Protein AF-A0A842YAV5-F1 (afdb_monomer_lite)

Secondary structure (DSSP, 8-state):
--HHHHHHHHHHHHHHHHHHHHHHHHS-HHHHHHHHHHHHHHHHHHHHHHHHHHSTT--

Structure (mmCIF, N/CA/C/O backbone):
data_AF-A0A842YAV5-F1
#
_entry.id   AF-A0A842YAV5-F1
#
loop_
_atom_site.group_PDB
_atom_site.id
_atom_site.type_symbol
_atom_site.label_atom_id
_atom_site.label_alt_id
_atom_site.label_comp_id
_atom_site.label_asym_id
_atom_site.label_entity_id
_atom_site.label_seq_id
_atom_site.pdbx_PDB_ins_code
_atom_site.Cartn_x
_atom_site.Cartn_y
_atom_site.Cartn_z
_atom_site.occupancy
_atom_site.B_iso_or_equiv
_atom_site.auth_seq_id
_atom_site.auth_comp_id
_atom_site.auth_asym_id
_atom_site.auth_atom_id
_atom_site.pdbx_PDB_model_num
ATOM 1 N N . MET A 1 1 ? -18.428 -4.229 13.685 1.00 55.09 1 MET A N 1
ATOM 2 C CA . MET A 1 1 ? -17.372 -5.024 13.023 1.00 55.09 1 MET A CA 1
ATOM 3 C C . MET A 1 1 ? -16.114 -5.004 13.880 1.00 55.09 1 MET A C 1
ATOM 5 O O . MET A 1 1 ? -15.594 -3.915 14.119 1.00 55.09 1 MET A O 1
ATOM 9 N N . ASP A 1 2 ? -15.693 -6.172 14.375 1.00 65.25 2 ASP A N 1
ATOM 10 C CA . ASP A 1 2 ? -14.593 -6.333 15.336 1.00 65.25 2 ASP A CA 1
AT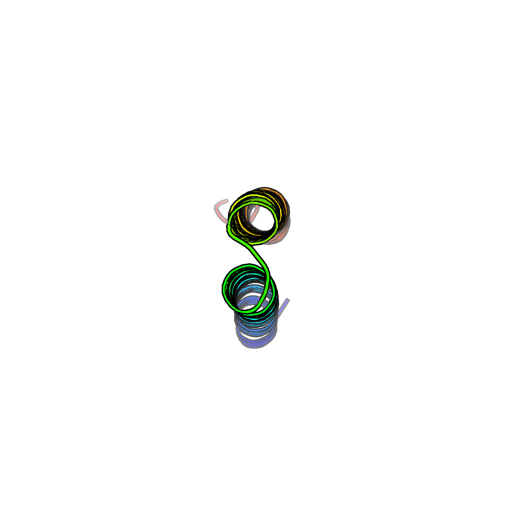OM 11 C C . ASP A 1 2 ? -13.271 -5.726 14.869 1.00 65.25 2 ASP A C 1
ATOM 13 O O . ASP A 1 2 ? -12.931 -5.75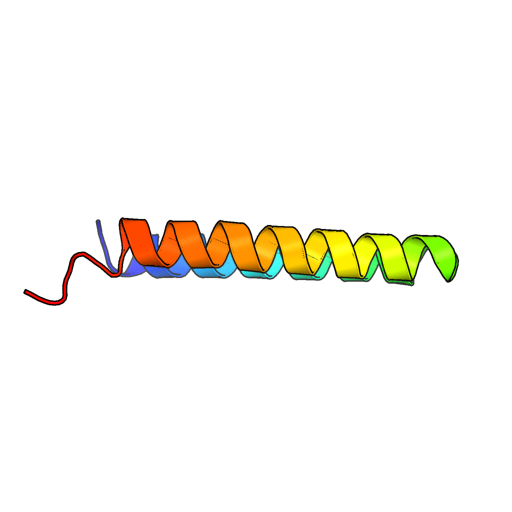4 13.683 1.00 65.25 2 ASP A O 1
ATOM 17 N N . LYS A 1 3 ? -12.497 -5.205 15.826 1.00 62.56 3 LYS A N 1
ATOM 18 C CA . LYS A 1 3 ? -11.195 -4.551 15.606 1.00 62.56 3 LYS A CA 1
ATOM 19 C C . LYS A 1 3 ? -10.218 -5.446 14.825 1.00 62.56 3 LYS A C 1
ATOM 21 O O . LYS A 1 3 ? -9.482 -4.947 13.975 1.00 62.56 3 LYS A O 1
ATOM 26 N N . SER A 1 4 ? -10.282 -6.764 15.029 1.00 69.25 4 SER A N 1
ATOM 27 C CA . SER A 1 4 ? -9.505 -7.755 14.268 1.00 69.25 4 SER A CA 1
ATOM 28 C C . SER A 1 4 ? -9.908 -7.835 12.797 1.00 69.25 4 SER A C 1
ATOM 30 O O . SER A 1 4 ? -9.045 -7.925 11.929 1.00 69.25 4 SER A O 1
ATOM 32 N N . ARG A 1 5 ? -11.204 -7.720 12.487 1.00 64.56 5 ARG A N 1
ATOM 33 C CA . ARG A 1 5 ? -11.707 -7.745 11.106 1.00 64.56 5 ARG A CA 1
ATOM 34 C C . ARG A 1 5 ? -11.322 -6.471 10.348 1.00 64.56 5 ARG A C 1
ATOM 36 O O . ARG A 1 5 ? -11.008 -6.541 9.166 1.00 64.56 5 ARG A O 1
ATOM 43 N N . ARG A 1 6 ? -11.250 -5.325 11.044 1.00 64.56 6 ARG A N 1
ATOM 44 C CA . ARG A 1 6 ? -10.737 -4.058 10.481 1.00 64.56 6 ARG A CA 1
ATOM 45 C C . ARG A 1 6 ? -9.256 -4.155 10.101 1.00 64.56 6 ARG A C 1
ATOM 47 O O . ARG A 1 6 ? -8.885 -3.796 8.989 1.00 64.56 6 ARG A O 1
ATOM 54 N N . ARG A 1 7 ? -8.424 -4.695 11.001 1.00 69.88 7 ARG A N 1
ATOM 55 C CA . ARG A 1 7 ? -7.000 -4.951 10.720 1.00 69.88 7 ARG A CA 1
ATOM 56 C C . ARG A 1 7 ? -6.812 -5.962 9.590 1.00 69.88 7 ARG A C 1
ATOM 58 O O . ARG A 1 7 ? -5.974 -5.728 8.731 1.00 69.88 7 ARG A O 1
ATOM 65 N N . GLY A 1 8 ? -7.615 -7.025 9.549 1.00 73.88 8 GLY A N 1
ATOM 66 C CA . GLY A 1 8 ? -7.544 -8.036 8.490 1.00 73.88 8 GLY A CA 1
ATOM 67 C C . GLY A 1 8 ? -7.779 -7.463 7.090 1.00 73.88 8 GLY A C 1
ATOM 68 O O . GLY A 1 8 ? -7.024 -7.769 6.174 1.00 73.88 8 GLY A O 1
ATOM 69 N N . ILE A 1 9 ? -8.765 -6.574 6.932 1.00 76.00 9 ILE A N 1
ATOM 70 C CA . ILE A 1 9 ? -9.047 -5.924 5.640 1.00 76.00 9 ILE A CA 1
ATOM 71 C C . ILE A 1 9 ? -7.904 -4.983 5.232 1.00 76.00 9 ILE A C 1
ATOM 73 O O . ILE A 1 9 ? -7.471 -5.014 4.084 1.00 76.00 9 ILE A O 1
ATOM 77 N N . GLY A 1 10 ? -7.371 -4.192 6.170 1.00 73.25 10 GLY A N 1
ATOM 78 C CA . GLY A 1 10 ? -6.225 -3.318 5.892 1.00 73.25 10 GLY A CA 1
ATOM 79 C C . GLY A 1 10 ? -4.973 -4.094 5.470 1.00 73.25 10 GLY A C 1
ATOM 80 O O . GLY A 1 10 ? -4.301 -3.707 4.517 1.00 73.25 10 GLY A O 1
ATOM 81 N N . VAL A 1 11 ? -4.701 -5.226 6.127 1.00 77.69 11 VAL A N 1
ATOM 82 C CA . VAL A 1 11 ? -3.591 -6.121 5.766 1.00 77.69 11 VAL A CA 1
ATOM 83 C C . VAL A 1 11 ? -3.809 -6.738 4.384 1.00 77.69 11 VAL A C 1
ATOM 85 O O . VAL A 1 11 ? -2.878 -6.749 3.592 1.00 77.69 11 VAL A O 1
ATOM 88 N N . LEU A 1 12 ? -5.027 -7.178 4.047 1.00 77.69 12 LEU A N 1
ATOM 89 C CA . LEU A 1 12 ? -5.331 -7.745 2.726 1.00 77.69 12 LEU A CA 1
ATOM 90 C C . LEU A 1 12 ? -5.102 -6.746 1.585 1.00 77.69 12 LEU A C 1
ATOM 92 O O . LEU A 1 12 ? -4.474 -7.093 0.586 1.00 77.69 12 LEU A O 1
ATOM 96 N N . ILE A 1 13 ? -5.568 -5.504 1.745 1.00 80.50 13 ILE A N 1
ATOM 97 C CA . ILE A 1 13 ? -5.370 -4.440 0.749 1.00 80.50 13 ILE A CA 1
ATOM 98 C C . ILE A 1 13 ? -3.874 -4.148 0.577 1.00 80.50 13 ILE A C 1
ATOM 100 O O . ILE A 1 13 ? -3.388 -4.037 -0.549 1.00 80.50 13 ILE A O 1
ATOM 104 N N . PHE A 1 14 ? -3.128 -4.086 1.683 1.00 78.25 14 PHE A N 1
ATOM 105 C CA . PHE A 1 14 ? -1.683 -3.880 1.653 1.00 78.25 14 PHE A CA 1
ATOM 106 C C . PHE A 1 14 ? -0.943 -5.039 0.965 1.00 78.25 14 PHE A C 1
ATOM 108 O O . PHE A 1 14 ? -0.109 -4.809 0.091 1.00 78.25 14 PHE A O 1
ATOM 115 N N . SER A 1 15 ? -1.283 -6.288 1.298 1.00 76.12 15 SER A N 1
ATOM 116 C CA . SER A 1 15 ? -0.699 -7.482 0.680 1.00 76.12 15 SER A CA 1
ATOM 117 C C . SER A 1 15 ? -0.994 -7.566 -0.822 1.00 76.12 15 SER A C 1
ATOM 119 O O . SER A 1 15 ? -0.100 -7.920 -1.588 1.00 76.12 15 SER A O 1
ATOM 121 N N . MET A 1 16 ? -2.200 -7.191 -1.267 1.00 78.94 16 MET A N 1
ATOM 122 C CA . MET A 1 16 ? -2.530 -7.105 -2.697 1.00 78.94 16 MET A CA 1
ATOM 123 C C . MET A 1 16 ? -1.696 -6.045 -3.423 1.00 78.94 16 MET A C 1
ATOM 125 O O . MET A 1 16 ? -1.196 -6.309 -4.516 1.00 78.94 16 MET A O 1
ATOM 129 N N . GLY A 1 17 ? -1.504 -4.872 -2.813 1.00 77.00 17 GLY A N 1
ATOM 130 C CA . GLY A 1 17 ? -0.645 -3.827 -3.371 1.00 77.00 17 GLY A CA 1
ATOM 131 C C . GLY A 1 17 ? 0.812 -4.276 -3.514 1.00 77.00 17 GLY A C 1
ATOM 132 O O . GLY A 1 17 ? 1.430 -4.062 -4.556 1.00 77.00 17 GLY A O 1
ATOM 133 N N . LEU A 1 18 ? 1.337 -4.983 -2.509 1.00 78.19 18 LEU A N 1
ATOM 134 C CA . LEU A 1 18 ? 2.698 -5.520 -2.528 1.00 78.19 18 LEU A CA 1
ATOM 135 C C . LEU A 1 18 ? 2.900 -6.545 -3.657 1.00 78.19 18 LEU A C 1
ATOM 137 O O . LEU A 1 18 ? 3.906 -6.498 -4.363 1.00 78.19 18 LEU A O 1
ATOM 141 N N . ILE A 1 19 ? 1.935 -7.447 -3.863 1.00 78.00 19 ILE A N 1
ATOM 142 C CA . ILE A 1 19 ? 1.987 -8.442 -4.946 1.00 78.00 19 ILE A CA 1
ATOM 143 C C . ILE A 1 19 ? 1.967 -7.751 -6.317 1.00 78.00 19 ILE A C 1
ATOM 145 O O . ILE A 1 19 ? 2.730 -8.138 -7.200 1.00 78.00 19 ILE A O 1
ATOM 149 N N . ALA A 1 20 ? 1.164 -6.696 -6.490 1.00 75.94 20 ALA A N 1
ATOM 150 C CA . ALA A 1 20 ? 1.128 -5.929 -7.735 1.00 75.94 20 ALA A CA 1
ATOM 151 C C . ALA A 1 20 ? 2.480 -5.261 -8.058 1.00 75.94 20 ALA A C 1
ATOM 153 O O . ALA A 1 20 ? 2.903 -5.283 -9.215 1.00 75.94 20 ALA A O 1
ATOM 154 N N . ILE A 1 21 ? 3.195 -4.740 -7.048 1.00 71.31 21 ILE A N 1
ATOM 155 C CA . ILE A 1 21 ? 4.576 -4.258 -7.227 1.00 71.31 21 ILE A CA 1
ATOM 156 C C . ILE A 1 21 ? 5.493 -5.402 -7.639 1.00 71.31 21 ILE A C 1
ATOM 158 O O . ILE A 1 21 ? 6.257 -5.234 -8.580 1.00 71.31 21 ILE A O 1
ATOM 162 N N . LEU A 1 22 ? 5.465 -6.537 -6.937 1.00 72.31 22 LEU A N 1
ATOM 163 C CA . LEU A 1 22 ? 6.392 -7.643 -7.196 1.00 72.31 22 LEU A CA 1
ATOM 164 C C . LEU A 1 22 ? 6.220 -8.209 -8.611 1.00 72.31 22 LEU A C 1
ATOM 166 O O . LEU A 1 22 ? 7.212 -8.462 -9.292 1.00 72.31 22 LEU A O 1
ATOM 170 N N . ILE A 1 23 ? 4.975 -8.328 -9.081 1.00 72.69 23 ILE A N 1
ATOM 171 C CA . ILE A 1 23 ? 4.663 -8.699 -10.468 1.00 72.69 23 ILE A CA 1
ATOM 172 C C . ILE A 1 23 ? 5.174 -7.621 -11.430 1.00 72.69 23 ILE A C 1
ATOM 174 O O . ILE A 1 23 ? 5.836 -7.935 -12.418 1.00 72.69 23 ILE A O 1
ATOM 178 N N . GLY A 1 24 ? 4.919 -6.347 -11.126 1.00 67.75 24 GLY A N 1
ATOM 179 C CA . GLY A 1 24 ? 5.420 -5.228 -11.918 1.00 67.75 24 GLY A CA 1
ATOM 180 C C . GLY A 1 24 ? 6.948 -5.177 -11.988 1.00 67.75 24 GLY A C 1
ATOM 181 O O . GLY A 1 24 ? 7.479 -4.879 -13.042 1.00 67.75 24 GLY A O 1
ATOM 182 N N . ALA A 1 25 ? 7.657 -5.497 -10.906 1.00 65.94 25 ALA A N 1
ATOM 183 C CA . ALA A 1 25 ? 9.115 -5.441 -10.821 1.00 65.94 25 ALA A CA 1
ATOM 184 C C . ALA A 1 25 ? 9.809 -6.634 -11.496 1.00 65.94 25 ALA A C 1
ATOM 186 O O . ALA A 1 25 ? 10.922 -6.482 -11.991 1.00 65.94 25 ALA A O 1
ATOM 187 N N . MET A 1 26 ? 9.170 -7.810 -11.530 1.00 65.00 26 MET A N 1
ATOM 188 C CA . MET A 1 26 ? 9.675 -8.970 -12.280 1.00 65.00 26 MET A CA 1
ATOM 189 C C . MET A 1 26 ? 9.487 -8.843 -13.796 1.00 65.00 26 MET A C 1
ATOM 191 O O . MET A 1 26 ? 10.107 -9.589 -14.550 1.00 65.00 26 MET A O 1
ATOM 195 N N . THR A 1 27 ? 8.646 -7.915 -14.248 1.00 58.75 27 THR A N 1
ATOM 196 C CA . THR A 1 27 ? 8.291 -7.750 -15.659 1.00 58.75 27 THR A CA 1
ATOM 197 C C . THR A 1 27 ? 8.810 -6.391 -16.152 1.00 58.75 27 THR A C 1
ATOM 199 O O . THR A 1 27 ? 8.936 -5.470 -15.359 1.00 58.75 27 THR A O 1
ATOM 202 N N . ASP A 1 28 ? 9.158 -6.263 -17.436 1.00 63.97 28 ASP A N 1
ATOM 203 C CA . ASP A 1 28 ? 9.804 -5.095 -18.083 1.00 63.97 28 ASP A CA 1
ATOM 204 C C . ASP A 1 28 ? 9.379 -3.697 -17.548 1.00 63.97 28 ASP A C 1
ATOM 206 O O . ASP A 1 28 ? 8.258 -3.516 -17.080 1.00 63.97 28 ASP A O 1
ATOM 210 N N . ILE A 1 29 ? 10.221 -2.662 -17.684 1.00 61.38 29 ILE A N 1
ATOM 211 C CA . ILE A 1 29 ? 10.041 -1.299 -17.125 1.00 61.38 29 ILE A CA 1
ATOM 212 C C . ILE A 1 29 ? 8.659 -0.697 -17.450 1.00 61.38 29 ILE A C 1
ATOM 214 O O . ILE A 1 29 ? 8.092 0.053 -16.650 1.00 61.38 29 ILE A O 1
ATOM 218 N N . TYR A 1 30 ? 8.088 -1.032 -18.610 1.00 58.75 30 TYR A N 1
ATOM 219 C CA . TYR A 1 30 ? 6.725 -0.635 -18.983 1.00 58.75 30 TYR A CA 1
ATOM 220 C C . TYR A 1 30 ? 5.654 -1.277 -18.087 1.00 58.75 30 TYR A C 1
ATOM 222 O O . TYR A 1 30 ? 4.723 -0.606 -17.644 1.00 58.75 30 TYR A O 1
ATOM 230 N N . THR A 1 31 ? 5.824 -2.551 -17.753 1.00 63.81 31 THR A N 1
ATOM 231 C CA . THR A 1 31 ? 4.959 -3.315 -16.849 1.00 63.81 31 THR A CA 1
ATOM 232 C C . THR A 1 31 ? 5.157 -2.903 -15.391 1.00 63.81 31 THR A C 1
ATOM 234 O O . THR A 1 31 ? 4.183 -2.844 -14.645 1.00 63.81 31 THR A O 1
ATOM 237 N N . ALA A 1 32 ? 6.370 -2.508 -14.990 1.00 67.12 32 ALA A N 1
ATOM 238 C CA . ALA A 1 32 ? 6.627 -1.944 -13.664 1.00 67.12 32 ALA A CA 1
ATOM 239 C C . ALA A 1 32 ? 5.818 -0.662 -13.415 1.00 67.12 32 ALA A C 1
ATOM 241 O O . ALA A 1 32 ? 5.181 -0.518 -12.371 1.00 67.12 32 ALA A O 1
ATOM 242 N N . LYS A 1 33 ? 5.760 0.246 -14.402 1.00 69.69 33 LYS A N 1
ATOM 243 C CA . LYS A 1 33 ? 4.918 1.454 -14.324 1.00 69.69 33 LYS A CA 1
ATOM 244 C C . LYS A 1 33 ? 3.435 1.105 -14.212 1.00 69.69 33 LYS A C 1
ATOM 246 O O . LYS A 1 33 ? 2.734 1.693 -13.393 1.00 69.69 33 LYS A O 1
ATOM 251 N N . VAL A 1 34 ? 2.969 0.127 -14.990 1.00 73.62 34 VAL A N 1
ATOM 252 C CA . VAL A 1 34 ? 1.583 -0.363 -14.919 1.00 73.62 34 VAL A CA 1
ATOM 253 C C . VAL A 1 34 ? 1.284 -0.970 -13.542 1.00 73.62 34 VAL A C 1
ATOM 255 O O . VAL A 1 34 ? 0.256 -0.648 -12.954 1.00 73.62 34 VAL A O 1
ATOM 258 N N . GLY A 1 35 ? 2.197 -1.763 -12.974 1.00 72.56 35 GLY A N 1
ATOM 259 C CA . GLY A 1 35 ? 2.063 -2.337 -11.631 1.00 72.56 35 GLY A CA 1
ATOM 260 C C . GLY A 1 35 ? 1.965 -1.275 -10.533 1.00 72.56 35 GLY A C 1
ATOM 261 O O . GLY A 1 35 ? 1.113 -1.378 -9.652 1.00 72.56 35 GLY A O 1
ATOM 262 N N . VAL A 1 36 ? 2.762 -0.203 -10.623 1.00 77.62 36 VAL A N 1
ATOM 263 C CA . VAL A 1 36 ? 2.684 0.942 -9.698 1.00 77.62 36 VAL A CA 1
ATOM 264 C C . VAL A 1 36 ? 1.345 1.677 -9.822 1.00 77.62 36 VAL A C 1
ATOM 266 O O . VAL A 1 36 ? 0.740 2.009 -8.803 1.00 77.62 36 VAL A O 1
ATOM 269 N N . ILE A 1 37 ? 0.841 1.893 -11.042 1.00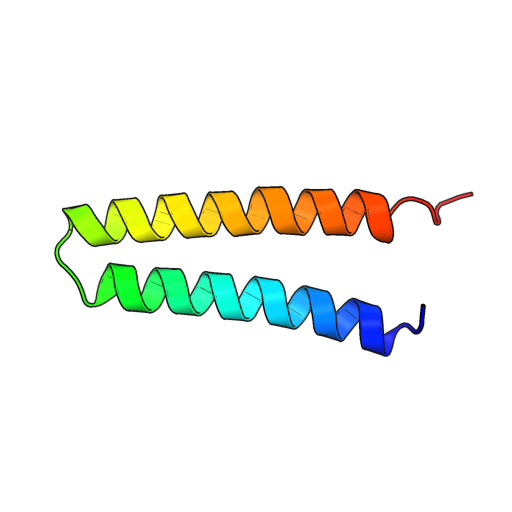 77.00 37 ILE A N 1
ATOM 270 C CA . ILE A 1 37 ? -0.465 2.536 -11.271 1.00 77.00 37 ILE A CA 1
ATOM 271 C C . ILE A 1 37 ? -1.603 1.679 -10.699 1.00 77.00 37 ILE A C 1
ATOM 273 O O . ILE A 1 37 ? -2.474 2.202 -10.003 1.00 77.00 37 ILE A O 1
ATOM 277 N N . ILE A 1 38 ? -1.576 0.363 -10.933 1.00 77.38 38 ILE A N 1
ATOM 278 C CA . ILE A 1 38 ? -2.561 -0.577 -10.380 1.00 77.38 38 ILE A CA 1
ATOM 279 C C . ILE A 1 38 ? -2.495 -0.584 -8.851 1.00 77.38 38 ILE A C 1
ATOM 281 O O . ILE A 1 38 ? -3.538 -0.538 -8.199 1.00 77.38 38 ILE A O 1
ATOM 285 N N . MET A 1 39 ? -1.295 -0.581 -8.261 1.00 78.56 39 MET A N 1
ATOM 286 C CA . MET A 1 39 ? -1.154 -0.492 -6.810 1.00 78.56 39 MET A CA 1
ATOM 287 C C . MET A 1 39 ? -1.774 0.796 -6.270 1.00 78.56 39 MET A C 1
ATOM 289 O O . MET A 1 39 ? -2.556 0.734 -5.325 1.00 78.56 39 MET A O 1
ATOM 293 N N . LEU A 1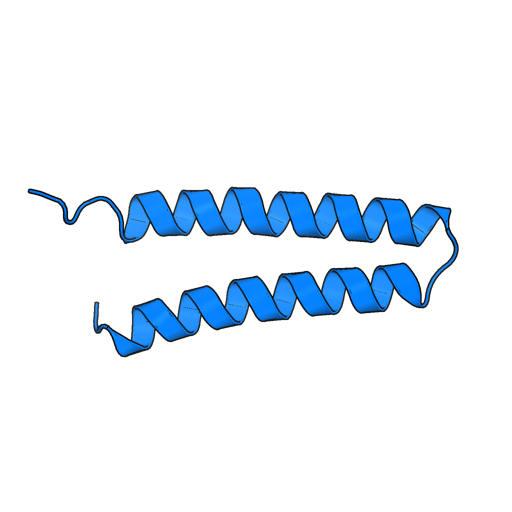 40 ? -1.451 1.953 -6.853 1.00 78.00 40 LEU A N 1
ATOM 294 C CA . LEU A 1 40 ? -2.009 3.233 -6.418 1.00 78.00 40 LEU A CA 1
ATOM 295 C C . LEU A 1 40 ? -3.535 3.247 -6.531 1.00 78.00 40 LEU A C 1
ATOM 297 O O . LEU A 1 40 ? -4.196 3.734 -5.618 1.00 78.00 40 LEU A O 1
ATOM 301 N N . ALA A 1 41 ? -4.097 2.655 -7.588 1.00 76.25 41 ALA A N 1
ATO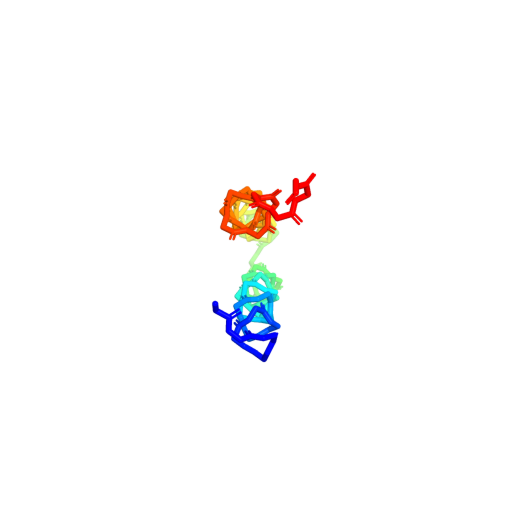M 302 C CA . ALA A 1 41 ? -5.540 2.502 -7.738 1.00 76.25 41 ALA A CA 1
ATOM 303 C C . ALA A 1 41 ? -6.144 1.620 -6.631 1.00 76.25 41 ALA A C 1
ATOM 305 O O . ALA A 1 41 ? -7.128 2.014 -6.006 1.00 76.25 41 ALA A O 1
ATOM 306 N N . ILE A 1 42 ? -5.532 0.470 -6.325 1.00 81.44 42 ILE A N 1
ATOM 307 C CA . ILE A 1 42 ? -5.962 -0.409 -5.224 1.00 81.44 42 ILE A CA 1
ATOM 308 C C . ILE A 1 42 ? -5.858 0.316 -3.879 1.00 81.44 42 ILE A C 1
ATOM 310 O O . ILE A 1 42 ? -6.733 0.159 -3.030 1.00 81.44 42 ILE A O 1
ATOM 314 N N . TRP A 1 43 ? -4.830 1.139 -3.680 1.00 78.62 43 TRP A N 1
ATOM 315 C CA . TRP A 1 43 ? -4.633 1.867 -2.432 1.00 78.62 43 TRP A CA 1
ATOM 316 C C . TRP A 1 43 ? -5.625 3.016 -2.262 1.00 78.62 43 TRP A C 1
ATOM 318 O O . TRP A 1 43 ? -6.167 3.188 -1.173 1.00 78.62 43 TRP A O 1
ATOM 328 N N . PHE A 1 44 ? -5.916 3.759 -3.333 1.00 77.19 44 PHE A N 1
ATOM 329 C CA . PHE A 1 44 ? -6.926 4.818 -3.330 1.00 77.19 44 PHE A CA 1
ATOM 330 C C . PHE A 1 44 ? -8.327 4.250 -3.122 1.00 77.19 44 PHE A C 1
ATOM 332 O O . PHE A 1 44 ? -9.058 4.719 -2.254 1.00 77.19 44 PHE A O 1
ATOM 339 N N . ILE A 1 45 ? -8.693 3.212 -3.877 1.00 80.19 45 ILE A N 1
ATOM 340 C CA . ILE A 1 45 ? -10.014 2.583 -3.779 1.00 80.19 45 ILE A CA 1
ATOM 341 C C . ILE A 1 45 ? -10.151 1.873 -2.430 1.00 80.19 45 ILE A C 1
ATOM 343 O O . ILE A 1 45 ? -11.129 2.079 -1.718 1.00 80.19 45 ILE A O 1
ATOM 347 N N . GLY A 1 46 ? -9.151 1.087 -2.030 1.00 77.69 46 GLY A N 1
ATOM 348 C CA . GLY A 1 46 ? -9.130 0.394 -0.745 1.00 77.69 46 GLY A CA 1
ATOM 349 C C . GLY A 1 46 ? -9.120 1.354 0.445 1.00 77.69 46 GLY A C 1
ATOM 350 O O . GLY A 1 46 ? -9.824 1.115 1.422 1.00 77.69 46 GLY A O 1
ATOM 351 N N . GLY A 1 47 ? -8.383 2.462 0.352 1.00 77.25 47 GLY A N 1
ATOM 352 C CA . GLY A 1 47 ? -8.348 3.528 1.353 1.00 77.25 47 GLY A CA 1
ATOM 353 C C . GLY A 1 47 ? -9.667 4.295 1.454 1.00 77.25 47 GLY A C 1
ATOM 354 O O . GLY A 1 47 ? -10.149 4.525 2.560 1.00 77.25 47 GLY A O 1
ATOM 355 N N . ALA A 1 48 ? -10.299 4.623 0.325 1.00 74.81 48 ALA A N 1
ATOM 356 C CA . ALA A 1 48 ? -11.612 5.267 0.292 1.00 74.81 48 ALA A CA 1
ATOM 357 C C . ALA A 1 48 ? -12.708 4.350 0.853 1.00 74.81 48 ALA A C 1
ATOM 359 O O . ALA A 1 48 ? -13.504 4.775 1.687 1.00 74.81 48 ALA A O 1
ATOM 360 N N . ILE A 1 49 ? -12.711 3.068 0.473 1.00 77.38 49 ILE A N 1
ATOM 361 C CA . ILE A 1 49 ? -13.621 2.067 1.044 1.00 77.38 49 ILE A CA 1
ATOM 362 C C . ILE A 1 49 ? -13.359 1.915 2.544 1.00 77.38 49 ILE A C 1
ATOM 364 O O . ILE A 1 49 ? -14.302 1.872 3.328 1.00 77.38 49 ILE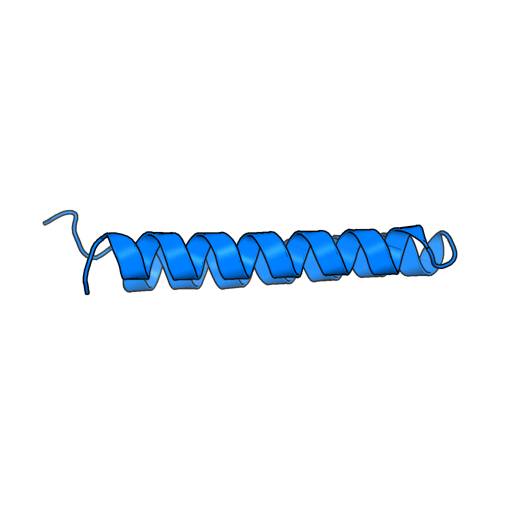 A O 1
ATOM 368 N N . ALA A 1 50 ? -12.095 1.887 2.972 1.00 73.12 50 ALA A N 1
ATOM 369 C CA . ALA A 1 50 ? -11.746 1.856 4.385 1.00 73.12 50 ALA A CA 1
ATOM 370 C C . ALA A 1 50 ? -12.253 3.106 5.125 1.00 73.12 50 ALA A C 1
ATOM 372 O O . ALA A 1 50 ? -12.823 2.961 6.198 1.00 73.12 50 ALA A O 1
ATOM 373 N N . MET A 1 51 ? -12.134 4.313 4.566 1.00 70.81 51 MET A N 1
ATOM 374 C CA . MET A 1 51 ? -12.718 5.523 5.162 1.00 70.81 51 MET A CA 1
ATOM 375 C C . MET A 1 51 ? -14.244 5.463 5.232 1.00 70.81 51 MET A C 1
ATOM 377 O O . MET A 1 51 ? -14.811 5.784 6.266 1.00 70.81 51 MET A O 1
ATOM 381 N N . ILE A 1 52 ? -14.925 5.010 4.184 1.00 72.75 52 ILE A N 1
ATOM 382 C CA . ILE A 1 52 ? -16.391 4.916 4.185 1.00 72.75 52 ILE A CA 1
ATOM 383 C C . ILE A 1 52 ? -16.864 3.872 5.211 1.00 72.75 52 ILE A C 1
ATOM 385 O O . ILE A 1 52 ? -17.818 4.096 5.950 1.00 72.75 52 ILE A O 1
ATOM 389 N N . VAL A 1 53 ? -16.169 2.736 5.310 1.00 67.25 53 VAL A N 1
ATOM 390 C CA . VAL A 1 53 ? -16.526 1.631 6.216 1.00 67.25 53 VAL A CA 1
ATOM 391 C C . VAL A 1 53 ? -16.074 1.884 7.665 1.00 67.25 53 VAL A C 1
ATOM 393 O O . VAL A 1 53 ? -16.683 1.365 8.608 1.00 67.25 53 VAL A O 1
ATOM 396 N N . PHE A 1 54 ? -14.996 2.643 7.881 1.00 64.44 54 PHE A N 1
ATOM 397 C CA . PHE A 1 54 ? -14.373 2.822 9.200 1.00 64.44 54 PHE A CA 1
ATOM 398 C C . PHE A 1 54 ? -14.395 4.245 9.751 1.00 64.44 54 PHE A C 1
ATOM 400 O O . PHE A 1 54 ? -14.361 4.363 10.975 1.00 64.44 54 PHE A O 1
ATOM 407 N N . GLY A 1 55 ? -14.459 5.263 8.895 1.00 56.41 55 GLY A N 1
ATOM 408 C CA . GLY A 1 55 ? -14.500 6.691 9.230 1.00 56.41 55 GLY A CA 1
ATOM 409 C C . GLY A 1 55 ? -15.883 7.201 9.642 1.00 56.41 55 GLY A C 1
ATOM 410 O O . GLY A 1 55 ? -15.969 8.219 10.309 1.00 56.41 55 GLY A O 1
ATOM 411 N N . GLY A 1 56 ? -16.962 6.450 9.396 1.00 53.84 56 GLY A N 1
ATOM 412 C CA . GLY A 1 56 ? -18.282 6.708 9.999 1.00 53.84 56 GLY A CA 1
ATOM 413 C C . GLY A 1 56 ? -18.373 6.367 11.499 1.00 53.84 56 GLY A C 1
ATOM 414 O O . GLY A 1 56 ? -19.410 5.898 11.954 1.00 53.84 56 GLY A O 1
ATOM 415 N N . LYS A 1 57 ? -17.273 6.474 12.254 1.00 51.97 57 LYS A N 1
ATOM 416 C CA . LYS A 1 57 ? -17.190 6.181 13.699 1.00 51.97 57 LYS A CA 1
ATOM 417 C C . LYS A 1 57 ? -16.540 7.317 14.501 1.00 51.97 57 LYS A C 1
ATOM 419 O O . LYS A 1 57 ? -15.962 7.056 15.553 1.00 51.97 57 LYS A O 1
ATOM 424 N N . GLU A 1 58 ? -16.635 8.543 13.999 1.00 53.44 58 GLU A N 1
ATOM 425 C CA . GLU A 1 58 ? -16.241 9.759 14.723 1.00 53.44 58 GLU A CA 1
ATOM 426 C C . GLU A 1 58 ? -17.445 10.640 15.108 1.00 53.44 58 GLU A C 1
ATOM 428 O O . GLU A 1 58 ? -17.312 11.855 15.186 1.00 53.44 58 GLU A O 1
ATOM 433 N N . GLU A 1 59 ? -18.602 10.029 15.394 1.00 44.25 59 GLU A N 1
ATOM 434 C CA . GLU A 1 59 ? -19.679 10.656 16.183 1.00 44.25 59 GLU A CA 1
ATOM 435 C C . GLU A 1 59 ? -19.986 9.817 17.428 1.00 44.25 59 GLU A C 1
ATOM 437 O O . GLU A 1 59 ? -20.165 8.580 17.283 1.00 44.25 59 GLU A O 1
#

pLDDT: mean 70.42, std 8.42, range [44.25, 81.44]

Sequence (59 aa):
MDKSRRRGIGVLIFSMGLIAILIGAMTDIYTAKVGVIIMLAIWFIGGAIAMIVFGGKEE

Foldseek 3Di:
DDPVVLVVLVVVLVVVLVVLCVQQVVDDPVSNVVSNVVSVVSCVVSVVVSCVVPVVPPD

Radius of gyration: 13.95 Å; chains: 1; bounding box: 30×20×35 Å